Protein AF-A0A2V8EG19-F1 (afdb_monomer_lite)

Secondary structure (DSSP, 8-state):
-EEEEEEEETTEEEEEEEE--SSTHHHHHHHHH-HHHHTTSS----------SS-----PPPP-

Radius of gyration: 13.13 Å; chains: 1; bounding box: 24×32×28 Å

Structure (mmCIF, N/CA/C/O backbone):
data_AF-A0A2V8EG19-F1
#
_entry.id   AF-A0A2V8EG19-F1
#
loop_
_atom_site.group_PDB
_atom_site.id
_atom_site.type_symbol
_atom_site.label_atom_id
_atom_site.label_alt_id
_atom_site.label_comp_id
_atom_site.label_asym_id
_atom_site.label_entity_id
_atom_site.label_seq_id
_atom_site.pdbx_PDB_ins_code
_atom_site.Cartn_x
_atom_site.Cartn_y
_atom_site.Cartn_z
_atom_site.occupancy
_atom_site.B_iso_or_equiv
_atom_site.auth_seq_id
_atom_site.auth_com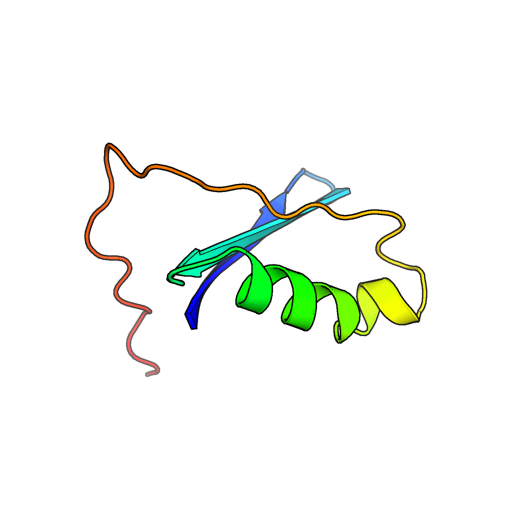p_id
_atom_site.auth_asym_id
_atom_site.auth_atom_id
_atom_site.pdbx_PDB_model_num
ATOM 1 N N . MET A 1 1 ? -11.239 5.143 1.718 1.00 88.50 1 MET A N 1
ATOM 2 C CA . MET A 1 1 ? -10.986 5.844 0.435 1.00 88.50 1 MET A CA 1
ATOM 3 C C . MET A 1 1 ? -9.513 5.733 0.065 1.00 88.50 1 MET A C 1
ATOM 5 O O . MET A 1 1 ? -8.683 5.981 0.932 1.00 88.50 1 MET A O 1
ATOM 9 N N . LEU A 1 2 ? -9.189 5.361 -1.176 1.00 92.12 2 LEU A N 1
ATOM 10 C CA . LEU A 1 2 ? -7.817 5.392 -1.703 1.00 92.12 2 LEU A CA 1
ATOM 11 C C . LEU A 1 2 ? -7.388 6.851 -1.938 1.00 92.12 2 LEU A C 1
ATOM 13 O O . LEU A 1 2 ? -8.141 7.610 -2.540 1.00 92.12 2 LEU A O 1
ATOM 17 N N . LEU A 1 3 ? -6.216 7.241 -1.436 1.00 91.81 3 LEU A N 1
ATOM 18 C CA . LEU A 1 3 ? -5.664 8.596 -1.552 1.00 91.81 3 LEU A CA 1
ATOM 19 C C . LEU A 1 3 ? -4.468 8.672 -2.504 1.00 91.81 3 LEU A C 1
ATOM 21 O O . LEU A 1 3 ? -4.343 9.636 -3.250 1.00 91.81 3 LEU A O 1
ATOM 25 N N . LEU A 1 4 ? -3.581 7.677 -2.451 1.00 92.50 4 LEU A N 1
ATOM 26 C CA . LEU A 1 4 ? -2.399 7.568 -3.306 1.00 92.50 4 LEU A CA 1
ATOM 27 C C . LEU A 1 4 ? -2.252 6.12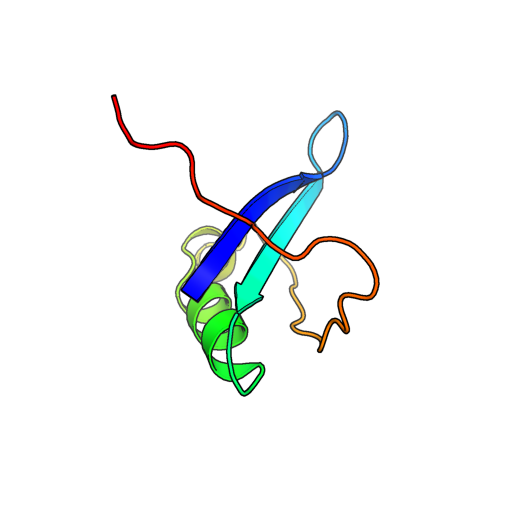7 -3.766 1.00 92.50 4 LEU A C 1
ATOM 29 O O . LEU A 1 4 ? -2.499 5.208 -2.987 1.00 92.50 4 LEU A O 1
ATOM 33 N N . ALA A 1 5 ? -1.790 5.948 -4.993 1.00 95.12 5 ALA A N 1
ATOM 34 C CA . ALA A 1 5 ? -1.358 4.668 -5.522 1.00 95.12 5 ALA A CA 1
ATOM 35 C C . ALA A 1 5 ? -0.173 4.907 -6.454 1.00 95.12 5 ALA A C 1
ATOM 37 O O . ALA A 1 5 ? -0.187 5.849 -7.245 1.00 95.12 5 ALA A O 1
ATOM 38 N N . GLY A 1 6 ? 0.848 4.065 -6.359 1.00 95.62 6 GLY A N 1
ATOM 39 C CA . GLY A 1 6 ? 2.009 4.158 -7.230 1.00 95.62 6 GLY A CA 1
ATOM 40 C C . GLY A 1 6 ? 2.882 2.920 -7.149 1.00 95.62 6 GLY A C 1
ATOM 41 O O . GLY A 1 6 ? 2.913 2.234 -6.125 1.00 95.62 6 GLY A O 1
ATOM 42 N N . ALA A 1 7 ? 3.587 2.651 -8.242 1.00 96.56 7 ALA A N 1
ATOM 43 C CA . ALA A 1 7 ? 4.639 1.653 -8.279 1.00 96.56 7 ALA A CA 1
ATOM 44 C C . ALA A 1 7 ? 5.891 2.166 -7.547 1.00 96.56 7 ALA A C 1
ATOM 46 O O . ALA A 1 7 ? 6.170 3.365 -7.533 1.00 96.56 7 ALA A O 1
ATOM 47 N N . LEU A 1 8 ? 6.630 1.249 -6.937 1.00 96.50 8 LEU A N 1
ATOM 48 C CA . LEU A 1 8 ? 7.933 1.480 -6.325 1.00 96.50 8 LEU A CA 1
ATOM 49 C C . LEU A 1 8 ? 9.003 0.784 -7.169 1.00 96.50 8 LEU A C 1
ATOM 51 O O . LEU A 1 8 ? 8.732 -0.282 -7.717 1.00 96.50 8 LEU A O 1
ATOM 55 N N . GLY A 1 9 ? 10.202 1.368 -7.222 1.00 96.00 9 GLY A N 1
ATOM 56 C CA . GLY A 1 9 ? 11.362 0.806 -7.921 1.00 96.00 9 GLY A CA 1
ATOM 57 C C . GLY A 1 9 ? 11.581 1.348 -9.339 1.00 96.00 9 GLY A C 1
ATOM 58 O O . GLY A 1 9 ? 10.702 1.981 -9.923 1.00 96.00 9 GLY A O 1
ATOM 59 N N . ASP A 1 10 ? 12.781 1.095 -9.870 1.00 94.50 10 ASP A N 1
ATOM 60 C CA . ASP A 1 10 ? 13.185 1.319 -11.266 1.00 94.50 10 ASP A CA 1
ATOM 61 C C . ASP A 1 10 ? 14.210 0.225 -11.671 1.00 94.50 10 ASP A C 1
ATOM 63 O O . ASP A 1 10 ? 15.400 0.359 -11.369 1.00 94.50 10 ASP A O 1
ATOM 67 N N . PRO A 1 11 ? 13.767 -0.913 -12.250 1.00 94.81 11 PRO A N 1
ATOM 68 C CA . PRO A 1 11 ? 12.398 -1.198 -12.682 1.00 94.81 11 PRO A CA 1
ATOM 69 C C . PRO A 1 11 ? 11.434 -1.450 -11.504 1.00 94.81 11 PRO A C 1
ATOM 71 O O . PRO A 1 11 ? 11.881 -1.833 -10.421 1.00 94.81 11 PRO A O 1
ATOM 74 N N . PRO A 1 12 ? 10.113 -1.271 -11.703 1.00 96.50 12 PRO A N 1
ATOM 75 C CA . PRO A 1 12 ? 9.125 -1.509 -10.660 1.00 96.50 12 PRO A CA 1
ATOM 76 C C . PRO A 1 12 ? 9.129 -2.931 -10.091 1.00 96.50 12 PRO A C 1
ATOM 78 O O . PRO A 1 12 ? 9.055 -3.902 -10.845 1.00 96.50 12 PRO A O 1
ATOM 81 N N . ASP A 1 13 ? 9.130 -3.044 -8.765 1.00 96.12 13 ASP A N 1
ATOM 82 C CA . ASP A 1 13 ? 9.127 -4.321 -8.037 1.00 96.12 13 ASP A CA 1
ATOM 83 C C . ASP A 1 13 ? 8.034 -4.421 -6.956 1.00 96.12 13 ASP A C 1
ATOM 85 O O . ASP A 1 13 ? 7.732 -5.513 -6.470 1.00 96.12 13 ASP A O 1
ATOM 89 N N . ALA A 1 14 ? 7.394 -3.303 -6.601 1.00 96.75 14 ALA A N 1
ATOM 90 C CA . ALA A 1 14 ? 6.312 -3.252 -5.625 1.00 96.75 14 ALA A CA 1
ATOM 91 C C . ALA A 1 14 ? 5.331 -2.106 -5.915 1.00 96.75 14 ALA A C 1
ATOM 93 O O . ALA A 1 14 ? 5.515 -1.305 -6.831 1.00 96.75 14 ALA A O 1
ATOM 94 N N . ALA A 1 15 ? 4.278 -2.004 -5.104 1.00 97.19 15 ALA A N 1
ATOM 95 C CA . ALA A 1 15 ? 3.349 -0.880 -5.120 1.00 97.19 15 ALA A CA 1
ATOM 96 C C . ALA A 1 15 ? 3.087 -0.367 -3.699 1.00 97.19 15 ALA A C 1
ATOM 98 O O . A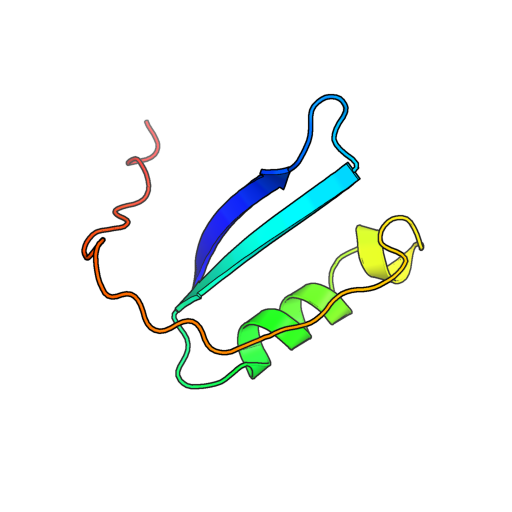LA A 1 15 ? 3.049 -1.139 -2.737 1.00 97.19 15 ALA A O 1
ATOM 99 N N . LEU A 1 16 ? 2.873 0.943 -3.574 1.00 96.94 16 LEU A N 1
ATOM 100 C CA . LEU A 1 16 ? 2.380 1.582 -2.360 1.00 96.94 16 LEU A CA 1
ATOM 101 C C . LEU A 1 16 ? 1.012 2.193 -2.634 1.00 96.94 16 LEU A C 1
ATOM 103 O O . LEU A 1 16 ? 0.851 3.038 -3.514 1.00 96.94 16 LEU A O 1
ATOM 107 N N . LEU A 1 17 ? 0.038 1.778 -1.833 1.00 96.75 17 LEU A N 1
ATOM 108 C CA . LEU A 1 17 ? -1.312 2.309 -1.848 1.00 96.75 17 LEU A CA 1
ATOM 109 C C . LEU A 1 17 ? -1.636 2.855 -0.457 1.00 96.75 17 LEU A C 1
ATOM 111 O O . LEU A 1 17 ? -1.379 2.200 0.554 1.00 96.75 17 LEU A O 1
ATOM 115 N N . VAL A 1 18 ? -2.191 4.062 -0.401 1.00 94.62 18 VAL A N 1
ATOM 116 C CA . VAL A 1 18 ? -2.487 4.774 0.847 1.00 94.62 18 VAL A CA 1
ATOM 117 C C . VAL A 1 18 ? -3.980 4.983 0.950 1.00 94.62 18 VAL A C 1
ATOM 119 O O . VAL A 1 18 ? -4.574 5.654 0.111 1.00 94.62 18 VAL A O 1
ATOM 122 N N . PHE A 1 19 ? -4.583 4.448 2.003 1.00 94.06 19 PHE A N 1
ATOM 123 C CA . PHE A 1 19 ? -6.014 4.558 2.249 1.00 94.06 19 PHE A CA 1
ATOM 124 C C . PHE A 1 19 ? -6.280 5.441 3.469 1.00 94.06 19 PHE A C 1
ATOM 126 O O . PHE A 1 19 ? -5.620 5.305 4.496 1.00 94.06 19 PHE A O 1
ATOM 133 N N . ARG A 1 20 ? -7.299 6.301 3.379 1.00 92.06 20 ARG A N 1
ATOM 134 C CA . ARG A 1 20 ? -7.956 6.911 4.543 1.00 92.06 20 ARG A CA 1
ATOM 135 C C . ARG A 1 20 ? -9.127 6.034 4.956 1.00 92.06 20 ARG A C 1
ATOM 137 O O . ARG A 1 20 ? -10.041 5.817 4.155 1.00 92.06 20 ARG A O 1
ATOM 144 N N . SER A 1 21 ? -9.059 5.509 6.170 1.00 91.19 21 SER A N 1
ATOM 145 C CA . SER A 1 21 ? -10.023 4.576 6.750 1.00 91.19 21 SER A CA 1
ATOM 146 C C . SER A 1 21 ? -9.837 4.540 8.268 1.00 91.19 21 SER A C 1
ATOM 148 O O . SER A 1 21 ? -8.726 4.779 8.742 1.00 91.19 21 SER A O 1
ATOM 150 N N . ASP A 1 22 ? -10.890 4.197 9.008 1.00 91.31 22 ASP A N 1
ATOM 151 C CA . ASP A 1 22 ? -10.837 4.014 10.467 1.00 91.31 22 ASP A CA 1
ATOM 152 C C . ASP A 1 22 ? -10.134 2.703 10.868 1.00 91.31 22 ASP A C 1
ATOM 154 O O . ASP A 1 22 ? -9.746 2.511 12.018 1.00 91.31 22 ASP A O 1
ATOM 158 N N . SER A 1 23 ? -9.947 1.786 9.913 1.00 93.88 23 SER A N 1
ATOM 159 C CA . SER A 1 23 ? -9.244 0.515 10.103 1.00 93.88 23 SER A CA 1
ATOM 160 C C . SER A 1 23 ? -8.530 0.048 8.829 1.00 93.88 23 SER A C 1
ATOM 162 O O . SER A 1 23 ? -8.729 0.598 7.740 1.00 93.88 23 SER A O 1
ATOM 164 N N . ALA A 1 24 ? -7.725 -1.014 8.946 1.00 95.81 24 ALA A N 1
ATOM 165 C CA . ALA A 1 24 ? -7.046 -1.641 7.811 1.00 95.81 24 ALA A CA 1
ATOM 166 C C . ALA A 1 24 ? -8.002 -2.299 6.795 1.00 95.81 24 ALA A C 1
ATOM 168 O O . ALA A 1 24 ? -7.587 -2.546 5.663 1.00 95.81 24 ALA A O 1
ATOM 169 N N . ALA A 1 25 ? -9.270 -2.535 7.161 1.00 96.06 25 ALA A N 1
ATOM 170 C CA . ALA A 1 25 ? -10.221 -3.328 6.380 1.00 96.06 25 ALA A CA 1
ATOM 171 C C . ALA A 1 25 ? -10.322 -2.883 4.914 1.00 96.06 25 ALA A C 1
ATOM 173 O O . ALA A 1 25 ? -10.209 -3.715 4.022 1.00 96.06 25 ALA A O 1
ATOM 174 N N . ALA A 1 26 ? -10.415 -1.574 4.653 1.00 95.38 26 ALA A N 1
ATOM 175 C CA . ALA A 1 26 ? -10.513 -1.052 3.289 1.00 95.38 26 ALA A CA 1
ATOM 176 C C . ALA A 1 26 ? -9.296 -1.406 2.409 1.00 95.38 26 ALA A C 1
ATOM 178 O O . ALA A 1 26 ? -9.453 -1.698 1.226 1.00 95.38 26 ALA A O 1
ATOM 179 N N . ALA A 1 27 ? -8.085 -1.383 2.975 1.00 97.19 27 ALA A N 1
ATOM 180 C CA . ALA A 1 27 ? -6.868 -1.730 2.243 1.00 97.19 27 ALA A CA 1
ATOM 181 C C . ALA A 1 27 ? -6.766 -3.246 2.020 1.00 97.19 27 ALA A C 1
ATOM 183 O O . ALA A 1 27 ? -6.347 -3.694 0.955 1.00 97.19 27 ALA A O 1
ATOM 184 N N . GLU A 1 28 ? -7.174 -4.039 3.011 1.00 97.94 28 GLU A N 1
ATOM 185 C CA . GLU A 1 28 ? -7.172 -5.496 2.903 1.00 97.94 28 GLU A CA 1
ATOM 186 C C . GLU A 1 28 ? -8.230 -6.023 1.929 1.00 97.94 28 GLU A C 1
ATOM 188 O O . GLU A 1 28 ? -7.963 -6.949 1.171 1.00 97.94 28 GLU A O 1
ATOM 193 N N . GLU A 1 29 ? -9.437 -5.457 1.946 1.00 97.31 29 GLU A N 1
ATOM 194 C CA . GLU A 1 29 ? -10.502 -5.789 0.996 1.00 97.31 29 GLU A CA 1
ATOM 195 C C . GLU A 1 29 ? -10.081 -5.452 -0.428 1.00 97.31 29 GLU A C 1
ATOM 197 O O . GLU A 1 29 ? -10.259 -6.280 -1.320 1.00 97.31 29 GLU A O 1
ATOM 202 N N . PHE A 1 30 ? -9.449 -4.290 -0.624 1.00 97.25 30 PHE A N 1
ATOM 203 C CA . PHE A 1 30 ? -8.858 -3.930 -1.906 1.00 97.25 30 PHE A CA 1
ATOM 204 C C . PHE A 1 30 ? -7.826 -4.973 -2.346 1.00 97.25 30 PHE A C 1
ATOM 206 O O . PHE A 1 30 ? -7.952 -5.530 -3.431 1.00 97.25 30 PHE A O 1
ATOM 213 N N . ALA A 1 31 ? -6.855 -5.302 -1.488 1.00 97.75 31 ALA A N 1
ATOM 214 C CA . ALA A 1 31 ? -5.817 -6.273 -1.823 1.00 97.75 31 ALA A CA 1
ATOM 215 C C . ALA A 1 31 ? -6.386 -7.677 -2.106 1.00 97.75 31 ALA A C 1
ATOM 217 O O . ALA A 1 31 ? -5.931 -8.349 -3.023 1.00 97.75 31 ALA A O 1
ATOM 218 N N . ARG A 1 32 ? -7.418 -8.123 -1.375 1.00 98.00 32 ARG A N 1
ATOM 219 C CA . ARG A 1 32 ? -8.106 -9.404 -1.639 1.00 98.00 32 ARG A CA 1
ATOM 220 C C . ARG A 1 32 ? -8.879 -9.410 -2.965 1.00 98.00 32 ARG A C 1
ATOM 222 O O . ARG A 1 32 ? -9.090 -10.478 -3.543 1.00 98.00 32 ARG A O 1
ATOM 229 N N . ALA A 1 33 ? -9.343 -8.250 -3.425 1.00 97.81 33 ALA A N 1
ATOM 230 C CA . ALA A 1 33 ? -10.085 -8.102 -4.674 1.00 97.81 33 ALA A CA 1
ATOM 231 C C . ALA A 1 33 ? -9.186 -7.827 -5.893 1.00 97.81 33 ALA A C 1
ATOM 233 O O . ALA A 1 33 ? -9.625 -8.063 -7.017 1.00 97.81 33 ALA A O 1
ATOM 234 N N . ASP A 1 34 ? -7.958 -7.355 -5.679 1.00 97.88 34 ASP A N 1
ATOM 235 C CA . ASP A 1 34 ? -7.022 -6.960 -6.731 1.00 97.88 34 ASP A CA 1
ATOM 236 C C . ASP A 1 34 ? -6.688 -8.142 -7.668 1.00 97.88 34 ASP A C 1
ATOM 238 O O . ASP A 1 34 ? -6.186 -9.171 -7.197 1.00 97.88 34 ASP A O 1
ATOM 242 N N . PRO A 1 35 ? -6.924 -8.025 -8.992 1.00 97.88 35 PRO A N 1
ATOM 243 C CA . PRO A 1 35 ? -6.525 -9.042 -9.961 1.00 97.88 35 PRO A CA 1
ATOM 244 C C . PRO A 1 35 ? -5.039 -9.388 -9.881 1.00 97.88 35 PRO A C 1
ATOM 246 O O . PRO A 1 35 ? -4.676 -10.547 -10.042 1.00 97.88 35 PRO A O 1
ATOM 249 N N . TYR A 1 36 ? -4.169 -8.428 -9.569 1.00 97.12 36 TYR A N 1
ATOM 250 C CA . TYR A 1 36 ? -2.746 -8.709 -9.430 1.00 97.12 36 TYR A CA 1
ATOM 251 C C . TYR A 1 36 ? -2.456 -9.636 -8.252 1.00 97.12 36 TYR A C 1
ATOM 253 O O . TYR A 1 36 ? -1.555 -10.461 -8.346 1.00 97.12 36 TYR A O 1
ATOM 261 N N . VAL A 1 37 ? -3.238 -9.575 -7.175 1.00 98.00 37 VAL A N 1
ATOM 262 C CA . VAL A 1 37 ? -3.125 -10.532 -6.066 1.00 98.00 37 VAL A CA 1
ATOM 263 C C . VAL A 1 37 ? -3.767 -11.869 -6.439 1.00 98.00 37 VAL A C 1
ATOM 265 O O . VAL A 1 37 ? -3.162 -12.918 -6.230 1.00 98.00 37 VAL A O 1
ATOM 268 N N . ARG A 1 38 ? -4.978 -11.853 -7.010 1.00 98.25 38 ARG A N 1
ATOM 269 C CA . ARG A 1 38 ?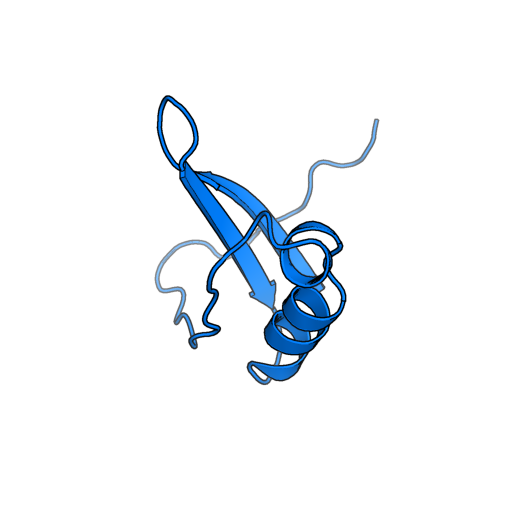 -5.744 -13.078 -7.318 1.00 98.25 38 ARG A CA 1
ATOM 270 C C . ARG A 1 38 ? -5.092 -13.938 -8.398 1.00 98.25 38 ARG A C 1
ATOM 272 O O . ARG A 1 38 ? -5.114 -15.158 -8.281 1.00 98.25 38 ARG A O 1
ATOM 279 N N . GLU A 1 39 ? -4.477 -13.301 -9.388 1.00 98.12 39 GLU A N 1
ATOM 280 C CA . GLU A 1 39 ? -3.785 -13.963 -10.498 1.00 98.12 39 GLU A CA 1
ATOM 281 C C . GLU A 1 39 ? -2.286 -14.188 -10.212 1.00 98.12 39 GLU A C 1
ATOM 283 O O . GLU A 1 39 ? -1.541 -14.636 -11.081 1.00 98.12 39 GLU A O 1
ATOM 288 N N . GLY A 1 40 ? -1.821 -13.893 -8.990 1.00 96.88 40 GLY A N 1
ATOM 289 C CA . GLY A 1 40 ? -0.480 -14.248 -8.519 1.00 96.88 40 GLY A CA 1
ATOM 290 C C . GLY A 1 40 ? 0.665 -13.342 -8.986 1.00 96.88 40 GLY A C 1
ATOM 291 O O . GLY A 1 40 ? 1.824 -13.679 -8.751 1.00 96.88 40 GLY A O 1
ATOM 292 N N . LEU A 1 41 ? 0.376 -12.190 -9.603 1.00 96.69 41 LEU A N 1
ATOM 293 C CA . LEU A 1 41 ? 1.395 -11.181 -9.923 1.00 96.69 41 LEU A CA 1
ATOM 294 C C . LEU A 1 41 ? 1.987 -10.558 -8.646 1.00 96.69 41 LEU A C 1
ATOM 296 O O . LEU A 1 41 ? 3.199 -10.416 -8.512 1.00 96.69 41 LEU A O 1
ATOM 300 N N . VAL A 1 42 ? 1.129 -10.204 -7.689 1.00 97.44 42 VAL A N 1
ATOM 301 C CA . VAL A 1 42 ? 1.507 -9.756 -6.347 1.00 97.44 42 VAL A CA 1
ATOM 302 C C . VAL A 1 42 ? 1.538 -10.977 -5.440 1.00 97.44 42 VAL A C 1
ATOM 304 O O . VAL A 1 42 ? 0.507 -11.486 -5.005 1.00 97.44 42 VAL A O 1
ATOM 307 N N . VAL A 1 43 ? 2.748 -11.434 -5.129 1.00 97.12 43 VAL A N 1
ATOM 308 C CA . VAL A 1 43 ? 2.975 -12.659 -4.345 1.00 97.12 43 VAL A CA 1
ATOM 309 C C . VAL A 1 43 ? 2.745 -12.481 -2.841 1.00 97.12 43 VAL A C 1
ATOM 311 O O . VAL A 1 43 ? 2.566 -13.457 -2.117 1.00 97.12 43 VAL A O 1
ATOM 314 N N . SER A 1 44 ? 2.769 -11.242 -2.344 1.00 97.56 44 SER A N 1
ATOM 315 C CA . SER A 1 44 ? 2.474 -10.925 -0.945 1.00 97.56 44 SER A CA 1
ATOM 316 C C . SER A 1 44 ? 2.076 -9.462 -0.784 1.00 97.56 44 SER A C 1
ATOM 318 O O . SER A 1 44 ? 2.498 -8.601 -1.554 1.00 97.56 44 SER A O 1
ATOM 320 N N . TRP A 1 45 ? 1.287 -9.171 0.246 1.00 97.94 45 TRP A N 1
ATOM 321 C CA . TRP A 1 45 ? 0.921 -7.811 0.624 1.00 97.94 45 TRP A CA 1
ATOM 322 C C . TRP A 1 45 ? 0.701 -7.728 2.136 1.00 97.94 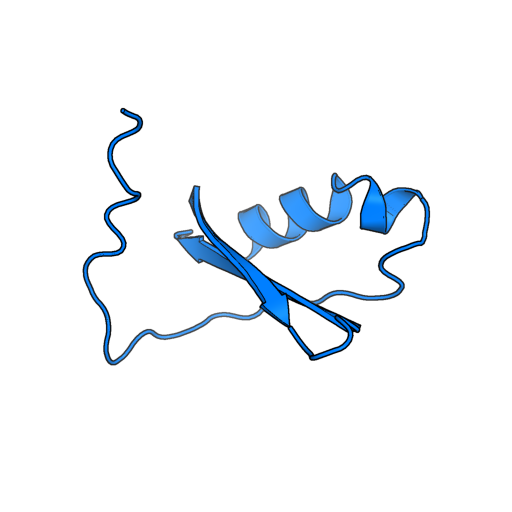45 TRP A C 1
ATOM 324 O O . TRP A 1 45 ? 0.502 -8.736 2.815 1.00 97.94 45 TRP A O 1
ATOM 334 N N . ARG A 1 46 ? 0.744 -6.508 2.676 1.00 97.62 46 ARG A N 1
ATOM 335 C CA . ARG A 1 46 ? 0.373 -6.232 4.069 1.00 97.62 46 ARG A CA 1
ATOM 336 C C . ARG A 1 46 ? -0.254 -4.853 4.197 1.00 97.62 46 ARG A C 1
ATOM 338 O O . ARG A 1 46 ? 0.228 -3.897 3.592 1.00 97.62 46 ARG A O 1
ATOM 345 N N . ALA A 1 47 ? -1.272 -4.741 5.040 1.00 97.06 47 ALA A N 1
ATOM 346 C CA . ALA A 1 47 ? -1.811 -3.461 5.478 1.00 97.06 47 ALA A CA 1
ATOM 347 C C . ALA A 1 47 ? -1.213 -3.096 6.845 1.00 97.06 47 ALA A C 1
ATOM 349 O O . ALA A 1 47 ? -1.054 -3.953 7.713 1.00 97.06 47 ALA A O 1
ATOM 350 N N . ARG A 1 48 ? -0.859 -1.822 7.043 1.00 96.19 48 ARG A N 1
ATOM 351 C CA . ARG A 1 48 ? -0.398 -1.305 8.339 1.00 96.19 48 ARG A CA 1
ATOM 352 C C . ARG A 1 48 ? -0.940 0.103 8.582 1.00 96.19 48 ARG A C 1
ATOM 354 O O . ARG A 1 48 ? -1.009 0.871 7.620 1.00 96.19 48 ARG A O 1
ATOM 361 N N . PRO A 1 49 ? -1.276 0.468 9.833 1.00 94.50 49 PRO A N 1
ATOM 362 C CA . PRO A 1 49 ? -1.578 1.852 10.173 1.00 94.50 49 PRO A CA 1
ATOM 363 C C . PRO A 1 49 ? -0.408 2.766 9.801 1.00 94.50 49 PRO A C 1
ATOM 365 O O . PRO A 1 49 ? 0.754 2.423 10.038 1.00 94.50 49 PRO A O 1
ATOM 368 N N . TRP A 1 50 ? -0.714 3.933 9.236 1.00 92.94 50 TRP A N 1
ATOM 369 C CA . TRP A 1 50 ? 0.276 4.968 8.960 1.00 92.94 50 TRP A CA 1
ATOM 370 C C . TRP A 1 50 ? -0.174 6.294 9.570 1.00 92.94 50 TRP A C 1
ATOM 372 O O . TRP A 1 50 ? -1.090 6.947 9.076 1.00 92.94 50 TRP A O 1
ATOM 382 N N . THR A 1 51 ? 0.492 6.693 10.652 1.00 90.94 51 THR A N 1
ATOM 383 C CA . THR A 1 51 ? 0.317 8.017 11.253 1.00 90.94 51 THR A CA 1
ATOM 384 C C . THR A 1 51 ? 1.026 9.057 10.396 1.00 90.94 51 THR A C 1
ATOM 386 O O . THR A 1 51 ? 2.257 9.083 10.322 1.00 90.94 51 THR A O 1
ATOM 389 N N . VAL A 1 52 ? 0.250 9.916 9.743 1.00 89.06 52 VAL A N 1
ATOM 390 C CA . VAL A 1 52 ? 0.780 11.000 8.917 1.00 89.06 52 VAL A CA 1
ATOM 391 C C . VAL A 1 52 ? 1.129 12.186 9.813 1.00 89.06 52 VAL A C 1
ATOM 393 O O . VAL A 1 52 ? 0.251 12.790 10.420 1.00 89.06 52 VAL A O 1
ATOM 396 N N . VAL A 1 53 ? 2.421 12.499 9.911 1.00 88.88 53 VAL A N 1
ATOM 397 C CA . VAL A 1 53 ? 2.932 13.641 10.695 1.00 88.88 53 VAL A CA 1
ATOM 398 C C . VAL A 1 53 ? 3.020 14.903 9.834 1.00 88.88 53 VAL A C 1
ATOM 400 O O . VAL A 1 53 ? 2.810 16.010 10.319 1.00 88.88 53 VAL A O 1
ATOM 403 N N . VAL A 1 54 ? 3.302 14.732 8.541 1.00 87.69 54 VAL A N 1
ATOM 404 C CA . VAL A 1 54 ? 3.386 15.806 7.546 1.00 87.69 54 VAL A CA 1
ATOM 405 C C . VAL A 1 54 ? 2.654 15.357 6.284 1.00 87.69 54 VAL A C 1
ATOM 407 O O . VAL A 1 54 ? 2.848 14.231 5.830 1.00 87.69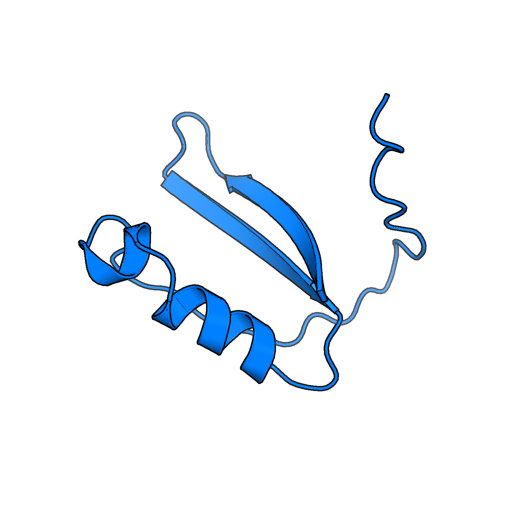 54 VAL A O 1
ATOM 410 N N . GLY A 1 55 ? 1.832 16.249 5.725 1.00 73.31 55 GLY A N 1
ATOM 411 C CA . GLY A 1 55 ? 0.943 15.980 4.591 1.00 73.31 55 GLY A CA 1
ATOM 412 C C . GLY A 1 55 ? -0.515 15.923 5.048 1.00 73.31 55 GLY A C 1
ATOM 413 O O . GLY A 1 55 ? -0.922 14.981 5.716 1.00 73.31 55 GLY A O 1
ATOM 414 N N . ALA A 1 56 ? -1.305 16.949 4.730 1.00 59.28 56 ALA A N 1
ATOM 415 C CA . ALA A 1 56 ? -2.685 17.060 5.221 1.00 59.28 56 ALA A CA 1
ATOM 416 C C . ALA A 1 56 ? -3.740 17.158 4.109 1.00 59.28 56 ALA A C 1
ATOM 418 O O . ALA A 1 56 ? -4.892 16.805 4.345 1.00 59.28 56 ALA A O 1
ATOM 419 N N . GLU A 1 57 ? -3.357 17.517 2.883 1.00 61.56 57 GLU A N 1
ATOM 420 C CA . GLU A 1 57 ? -4.286 17.620 1.757 1.00 61.56 57 GLU A CA 1
ATOM 421 C C . GLU A 1 57 ? -3.775 16.818 0.568 1.00 61.56 57 GLU A C 1
ATOM 423 O O . GLU A 1 57 ? -2.984 17.280 -0.249 1.00 61.56 57 GLU A O 1
ATOM 428 N N . LEU A 1 58 ? -4.247 15.580 0.473 1.00 60.91 58 LEU A N 1
ATOM 429 C CA . LEU A 1 58 ? -4.198 14.824 -0.769 1.00 60.91 58 LEU A CA 1
ATOM 430 C C . LEU A 1 58 ? -5.485 15.145 -1.524 1.00 60.91 58 LEU A C 1
ATOM 432 O O . LEU A 1 58 ? -6.420 14.349 -1.535 1.00 60.91 58 LEU A O 1
ATOM 436 N N . THR A 1 59 ? -5.565 16.359 -2.070 1.00 59.78 59 THR A N 1
ATOM 437 C CA . THR A 1 59 ? -6.607 16.707 -3.038 1.00 59.78 59 THR A CA 1
ATOM 438 C C . THR A 1 59 ? -6.243 15.974 -4.326 1.00 59.78 59 THR A C 1
ATOM 440 O O . THR A 1 59 ? -5.212 16.306 -4.917 1.00 59.78 59 THR A O 1
ATOM 443 N N . PRO A 1 60 ? -7.005 14.951 -4.761 1.00 53.25 60 PRO A N 1
ATOM 444 C CA . PRO A 1 60 ? -6.739 14.334 -6.052 1.00 53.25 60 PRO A CA 1
ATOM 445 C C . PRO A 1 60 ? -6.817 15.426 -7.131 1.00 53.25 60 PRO A C 1
ATOM 447 O O . PRO A 1 60 ? -7.639 16.341 -6.991 1.00 53.25 60 PRO A O 1
ATOM 450 N N . PRO A 1 61 ? -5.971 15.390 -8.181 1.00 54.53 61 PRO A N 1
ATOM 451 C CA . PRO A 1 61 ? -6.092 16.345 -9.273 1.00 54.53 61 PRO A CA 1
ATOM 452 C C . PRO A 1 61 ? -7.542 16.336 -9.757 1.00 54.53 61 PRO A C 1
ATOM 454 O O . PRO A 1 61 ? -8.121 15.268 -9.969 1.00 54.53 61 PRO A O 1
ATOM 457 N N . LYS A 1 62 ? -8.150 17.523 -9.885 1.00 50.62 62 LYS A N 1
ATOM 458 C CA . LYS A 1 62 ? -9.435 17.635 -10.578 1.00 50.62 62 LYS A CA 1
ATOM 459 C C . LYS A 1 62 ? -9.229 16.998 -11.946 1.00 50.62 62 LYS A C 1
ATOM 461 O O . LYS A 1 62 ? -8.341 17.434 -12.677 1.00 50.62 62 LYS A O 1
ATOM 466 N N . ALA A 1 63 ? -9.995 15.953 -12.248 1.00 55.47 63 ALA A N 1
ATOM 467 C CA . ALA A 1 63 ? -10.071 15.445 -13.606 1.00 55.47 63 ALA A CA 1
ATOM 468 C C . ALA A 1 63 ? -10.397 16.639 -14.518 1.00 55.47 63 ALA A C 1
ATOM 470 O O . ALA A 1 63 ? -11.336 17.386 -14.222 1.00 55.47 63 ALA A O 1
ATOM 471 N N . LEU A 1 64 ? -9.541 16.870 -15.518 1.00 50.50 64 LEU A N 1
ATOM 472 C CA . LEU A 1 64 ? -9.789 17.829 -16.595 1.00 50.50 64 LEU A CA 1
ATOM 473 C C . LEU A 1 64 ? -10.985 17.371 -17.431 1.00 50.50 64 LEU A C 1
ATOM 475 O O . LEU A 1 64 ? -11.130 16.139 -17.605 1.00 50.50 64 LEU A O 1
#

pLDDT: mean 89.48, std 14.05, range [50.5, 98.25]

Sequence (64 aa):
MLLLAGALGDPPDAALLVFRSDSAAAAEEFARADPYVREGLVVSWRARPWTVVVGAELTPPKAL

Foldseek 3Di:
DWLDKDFDDVVGDGIDIDDDDPDQVVVVVCLVPDPCNVVCVPVDDDTDDDDDPDDDDSPPPDDD